Protein AF-A0A1A7YGP6-F1 (afdb_monomer)

Organism: NCBI:txid60296

Foldseek 3Di:
DDDFQCVLVVVLLVVQLVVVVSLVVLCVVQPDPDDDDALSNLSSVQSVCVVPDPDPDDDDDSVVNLVRVLVVDVVSVDNDHDHND

Structure (mmCIF, N/CA/C/O backbone):
data_AF-A0A1A7YGP6-F1
#
_entry.id   AF-A0A1A7YGP6-F1
#
loop_
_atom_site.group_PDB
_atom_site.id
_atom_site.type_symbol
_atom_site.label_atom_id
_atom_site.label_alt_id
_atom_site.label_comp_id
_atom_site.label_asym_id
_atom_site.label_entity_id
_atom_site.label_seq_id
_atom_site.pdbx_PDB_ins_code
_atom_site.Cartn_x
_atom_site.Cartn_y
_atom_site.Cartn_z
_atom_site.occupancy
_atom_site.B_iso_or_equiv
_atom_site.auth_seq_id
_atom_site.auth_comp_id
_atom_site.auth_asym_id
_atom_site.auth_atom_id
_atom_site.pdbx_PDB_model_num
ATOM 1 N N . VAL A 1 1 ? -1.880 2.383 -9.749 1.00 83.62 1 VAL A N 1
ATOM 2 C CA . VAL A 1 1 ? -1.007 2.990 -10.790 1.00 83.62 1 VAL A CA 1
ATOM 3 C C . VAL A 1 1 ? 0.202 2.089 -10.971 1.00 83.62 1 VAL A C 1
ATOM 5 O O . VAL A 1 1 ? 0.714 1.611 -9.966 1.00 83.62 1 VAL A O 1
ATOM 8 N N . ASN A 1 2 ? 0.607 1.805 -12.208 1.00 82.38 2 ASN A N 1
ATOM 9 C CA . ASN A 1 2 ? 1.819 1.037 -12.506 1.00 82.38 2 ASN A CA 1
ATOM 10 C C . ASN A 1 2 ? 3.023 1.997 -12.583 1.00 82.38 2 ASN A C 1
ATOM 12 O O . ASN A 1 2 ? 2.911 3.042 -13.219 1.00 82.38 2 ASN A O 1
ATOM 16 N N . PHE A 1 3 ? 4.133 1.670 -11.918 1.00 83.12 3 PHE A N 1
ATOM 17 C CA . PHE A 1 3 ? 5.348 2.493 -11.843 1.00 83.12 3 PHE A CA 1
ATOM 18 C C . PHE A 1 3 ? 6.537 1.832 -12.557 1.00 83.12 3 PHE A C 1
ATOM 20 O O . PHE A 1 3 ? 7.614 1.681 -11.977 1.00 83.12 3 PHE A O 1
ATOM 27 N N . GLY A 1 4 ? 6.321 1.436 -13.814 1.00 81.06 4 GLY A N 1
ATOM 28 C CA . GLY A 1 4 ? 7.293 0.698 -14.625 1.00 81.06 4 GLY A CA 1
ATOM 29 C C . GLY A 1 4 ? 7.342 -0.773 -14.219 1.00 81.06 4 GLY A C 1
ATOM 30 O O . GLY A 1 4 ? 8.011 -1.120 -13.253 1.00 81.06 4 GLY A O 1
ATOM 31 N N . ASN A 1 5 ? 6.598 -1.615 -14.941 1.00 87.19 5 ASN A N 1
ATOM 32 C CA . ASN A 1 5 ? 6.522 -3.066 -14.731 1.00 87.19 5 ASN A CA 1
ATOM 33 C C . ASN A 1 5 ? 6.207 -3.511 -13.289 1.00 87.19 5 ASN A C 1
ATOM 35 O O . ASN A 1 5 ? 6.555 -4.607 -12.885 1.00 87.19 5 ASN A O 1
ATOM 39 N N . THR A 1 6 ? 5.481 -2.708 -12.501 1.00 91.44 6 THR A N 1
ATOM 40 C CA . THR A 1 6 ? 5.081 -3.052 -11.120 1.00 91.44 6 THR A CA 1
ATOM 41 C C . THR A 1 6 ? 3.699 -3.710 -11.039 1.00 91.44 6 THR A C 1
ATOM 43 O O . THR A 1 6 ? 3.047 -3.669 -9.991 1.00 91.44 6 THR A O 1
ATOM 46 N N . CYS A 1 7 ? 3.177 -4.251 -12.147 1.00 92.81 7 CYS A N 1
ATOM 47 C CA . CYS A 1 7 ? 1.852 -4.876 -12.167 1.00 92.81 7 CYS A CA 1
ATOM 48 C C . CYS A 1 7 ? 1.808 -6.181 -11.361 1.00 92.81 7 CYS A C 1
ATOM 50 O O . CYS A 1 7 ? 0.787 -6.427 -10.720 1.00 92.81 7 CYS A O 1
ATOM 52 N N . TYR A 1 8 ? 2.917 -6.932 -11.304 1.00 93.94 8 TYR A N 1
ATOM 53 C CA . TYR A 1 8 ? 3.070 -8.106 -10.436 1.00 93.94 8 TYR A CA 1
ATOM 54 C C . TYR A 1 8 ? 2.733 -7.735 -8.983 1.00 93.94 8 TYR A C 1
ATOM 56 O O . TYR A 1 8 ? 1.779 -8.249 -8.403 1.00 93.94 8 TYR A O 1
ATOM 64 N N . CYS A 1 9 ? 3.387 -6.697 -8.458 1.00 93.06 9 CYS A N 1
ATOM 65 C CA . CYS A 1 9 ? 3.174 -6.198 -7.107 1.00 93.06 9 CYS A CA 1
ATOM 66 C C . CYS A 1 9 ? 1.743 -5.676 -6.902 1.00 93.06 9 CYS A C 1
ATOM 68 O O . CYS A 1 9 ? 1.093 -6.003 -5.911 1.00 93.06 9 CYS A O 1
ATOM 70 N N . ASN A 1 10 ? 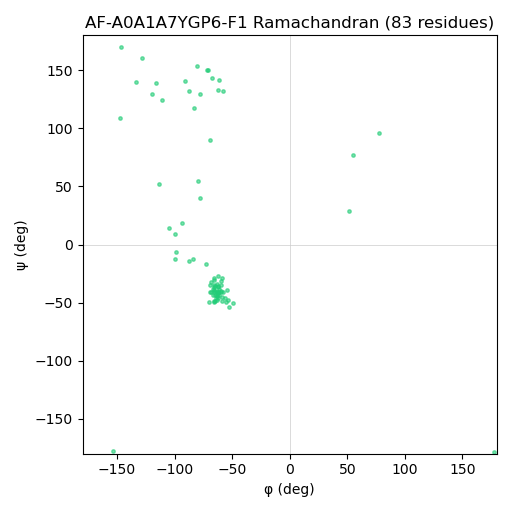1.210 -4.905 -7.857 1.00 93.94 10 ASN A N 1
ATOM 71 C CA . ASN A 1 10 ? -0.155 -4.382 -7.765 1.00 93.94 10 ASN A CA 1
ATOM 72 C C . ASN A 1 10 ? -1.203 -5.503 -7.673 1.00 93.94 10 ASN A C 1
ATOM 74 O O . ASN A 1 10 ? -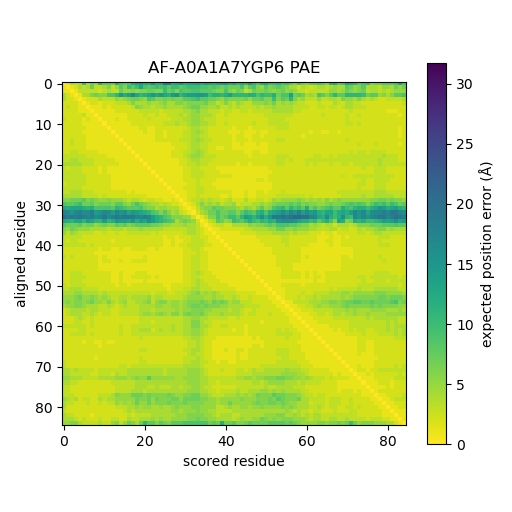2.154 -5.370 -6.904 1.00 93.94 10 ASN A O 1
ATOM 78 N N . SER A 1 11 ? -1.039 -6.585 -8.440 1.00 95.06 11 SER A N 1
ATOM 79 C CA . SER A 1 11 ? -1.972 -7.717 -8.437 1.00 95.06 11 SER A CA 1
ATOM 80 C C . SER A 1 11 ? -1.962 -8.468 -7.101 1.00 95.06 11 SER A C 1
ATOM 82 O O . SER A 1 11 ? -3.026 -8.696 -6.523 1.00 95.06 11 SER A O 1
ATOM 84 N N . VAL A 1 12 ? -0.775 -8.720 -6.538 1.00 96.38 12 VAL A N 1
ATOM 85 C CA . VAL A 1 12 ? -0.606 -9.337 -5.214 1.00 96.38 12 VAL A CA 1
ATOM 86 C C . VAL A 1 12 ? -1.192 -8.449 -4.116 1.00 96.38 12 VAL A C 1
ATOM 88 O O . VAL A 1 12 ? -1.921 -8.932 -3.254 1.00 96.38 12 VAL A O 1
ATOM 91 N N . LEU A 1 13 ? -0.954 -7.133 -4.164 1.00 96.81 13 LEU A N 1
ATOM 92 C CA . LEU A 1 13 ? -1.524 -6.187 -3.198 1.00 96.81 13 LEU A CA 1
ATOM 93 C C . LEU A 1 13 ? -3.059 -6.202 -3.205 1.00 96.81 13 LEU A C 1
ATOM 95 O O . LEU A 1 13 ? -3.667 -6.131 -2.137 1.00 96.81 13 LEU A O 1
ATOM 99 N N . GLN A 1 14 ? -3.686 -6.304 -4.382 1.00 96.88 14 GLN A N 1
ATOM 100 C CA . GLN A 1 14 ? -5.141 -6.448 -4.482 1.00 96.88 14 GLN A CA 1
ATOM 101 C C . GLN A 1 14 ? -5.602 -7.782 -3.888 1.00 96.88 14 GLN A C 1
ATOM 103 O O . GLN A 1 14 ? -6.490 -7.780 -3.037 1.00 96.88 14 GLN A O 1
ATOM 108 N N . ALA A 1 15 ? -4.970 -8.898 -4.263 1.00 97.50 15 ALA A N 1
ATOM 109 C CA . ALA A 1 15 ? -5.306 -10.216 -3.724 1.00 97.50 15 ALA A CA 1
ATOM 110 C C . ALA A 1 15 ? -5.234 -10.231 -2.185 1.00 97.50 15 ALA A C 1
ATOM 112 O O . ALA A 1 15 ? -6.206 -10.581 -1.515 1.00 97.50 15 ALA A O 1
ATOM 113 N N . LEU A 1 16 ? -4.133 -9.731 -1.617 1.00 97.25 16 LEU A N 1
ATOM 114 C CA . LEU A 1 16 ? -3.943 -9.616 -0.171 1.00 97.25 16 LEU A CA 1
ATOM 115 C C . LEU A 1 16 ? -4.965 -8.689 0.499 1.00 97.25 16 LEU A C 1
ATOM 117 O O . LEU A 1 16 ? -5.409 -8.971 1.611 1.00 97.25 16 LEU A O 1
ATOM 121 N N . TYR A 1 17 ? -5.365 -7.593 -0.150 1.00 97.81 17 TYR A N 1
ATOM 122 C CA . TYR A 1 17 ? -6.375 -6.688 0.404 1.00 97.81 17 TYR A CA 1
ATOM 123 C C . TYR A 1 17 ? -7.754 -7.356 0.517 1.00 97.81 17 TYR A C 1
ATOM 125 O O . TYR A 1 17 ? -8.496 -7.092 1.466 1.00 97.81 17 TYR A O 1
ATOM 133 N N . PHE A 1 18 ? -8.107 -8.237 -0.422 1.00 97.75 18 PHE A N 1
ATOM 134 C CA . PHE A 1 18 ? -9.379 -8.965 -0.388 1.00 97.75 18 PHE A CA 1
ATOM 135 C C . PHE A 1 18 ? -9.345 -10.231 0.482 1.00 97.75 18 PHE A C 1
ATOM 137 O O . PHE A 1 18 ? -10.406 -10.723 0.877 1.00 97.75 18 PHE A O 1
ATOM 144 N N . CYS A 1 19 ? -8.163 -10.687 0.903 1.00 98.19 19 CYS A N 1
ATOM 145 C CA . CYS A 1 19 ? -8.011 -11.657 1.986 1.00 98.19 19 CYS A CA 1
ATOM 146 C C . CYS A 1 19 ? -8.396 -11.019 3.334 1.00 98.19 19 CYS A C 1
ATOM 148 O O . CYS A 1 19 ? -7.559 -10.445 4.033 1.00 98.19 19 CYS A O 1
ATOM 150 N N . ARG A 1 20 ? -9.680 -11.121 3.718 1.00 97.69 20 ARG A N 1
ATOM 151 C CA . ARG A 1 20 ? -10.237 -10.429 4.902 1.00 97.69 20 ARG A CA 1
ATOM 152 C C . ARG A 1 20 ? -9.408 -10.592 6.186 1.00 97.69 20 ARG A C 1
ATOM 154 O O . ARG A 1 20 ? -9.079 -9.552 6.759 1.00 97.69 20 ARG A O 1
ATOM 161 N N . PRO A 1 21 ? -9.003 -11.810 6.610 1.00 98.25 21 PRO A N 1
ATOM 162 C CA . PRO A 1 21 ? -8.242 -11.967 7.851 1.00 98.25 21 PRO A CA 1
ATOM 163 C C . PRO A 1 21 ? -6.897 -11.234 7.804 1.00 98.25 21 PRO A C 1
ATOM 165 O O . PRO A 1 21 ? -6.485 -10.610 8.780 1.00 98.25 21 PRO A O 1
ATOM 168 N N . PHE A 1 22 ? -6.229 -11.258 6.648 1.00 98.31 22 PHE A N 1
ATOM 169 C CA . PHE A 1 22 ? -4.966 -10.555 6.447 1.00 98.31 22 PHE A CA 1
ATOM 170 C C . PHE A 1 22 ? -5.163 -9.038 6.517 1.00 98.31 22 PHE A C 1
ATOM 172 O O . PHE A 1 22 ? -4.485 -8.359 7.289 1.00 98.31 22 PHE A O 1
ATOM 179 N N . ARG A 1 23 ? -6.145 -8.504 5.778 1.00 98.38 23 ARG A N 1
ATOM 180 C CA . ARG A 1 23 ? -6.46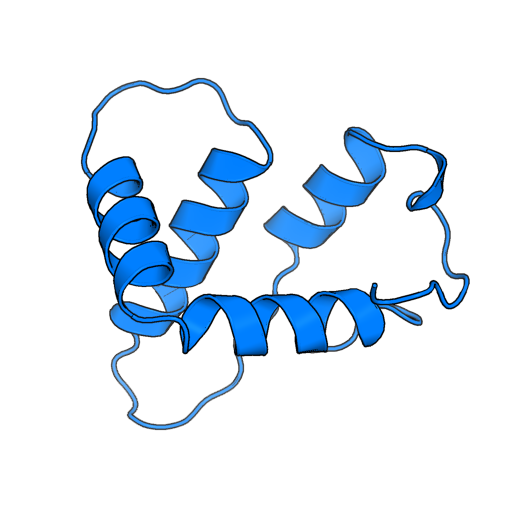9 -7.071 5.785 1.00 98.38 23 ARG A CA 1
ATOM 181 C C . ARG A 1 23 ? -6.770 -6.558 7.191 1.00 98.38 23 ARG A C 1
ATOM 183 O O . ARG A 1 23 ? -6.257 -5.510 7.570 1.00 98.38 23 ARG A O 1
ATOM 190 N N . GLU A 1 24 ? -7.582 -7.274 7.960 1.00 97.81 24 GLU A N 1
ATOM 191 C CA . GLU A 1 24 ? -7.953 -6.874 9.323 1.00 97.81 24 GLU A CA 1
ATOM 192 C C . GLU A 1 24 ? -6.734 -6.793 10.245 1.00 97.81 24 GLU A C 1
ATOM 194 O O . GLU A 1 24 ? -6.572 -5.809 10.969 1.00 97.81 24 GLU A O 1
ATOM 199 N N . LYS A 1 25 ? -5.820 -7.769 10.170 1.00 97.81 25 LYS A N 1
ATOM 200 C CA . LYS A 1 25 ? -4.570 -7.742 10.943 1.00 97.81 25 LYS A CA 1
ATOM 201 C C . LYS A 1 25 ? -3.648 -6.599 10.517 1.00 97.81 25 LYS A C 1
ATOM 203 O O . LYS A 1 25 ? -3.079 -5.935 11.381 1.00 97.81 25 LYS A O 1
ATOM 208 N N . VAL A 1 26 ? -3.536 -6.327 9.216 1.00 97.56 26 VAL A N 1
ATOM 209 C CA . VAL A 1 26 ? -2.736 -5.209 8.688 1.00 97.56 26 VAL A CA 1
ATOM 210 C C . VAL A 1 26 ? -3.311 -3.851 9.113 1.00 97.56 26 VAL A C 1
ATOM 212 O O . VAL A 1 26 ? -2.556 -2.957 9.495 1.00 97.56 26 VAL A O 1
ATOM 215 N N . LEU A 1 27 ? -4.636 -3.686 9.114 1.00 96.75 27 LEU A N 1
ATOM 216 C CA . LEU A 1 27 ? -5.278 -2.461 9.601 1.00 96.75 27 LEU A CA 1
ATOM 217 C C . LEU A 1 27 ? -5.120 -2.299 11.120 1.00 96.75 27 LEU A C 1
ATOM 219 O O . LEU A 1 27 ? -4.799 -1.208 11.583 1.00 96.75 27 LEU A O 1
ATOM 223 N N . ALA A 1 28 ? -5.252 -3.376 11.898 1.00 95.38 28 ALA A N 1
ATOM 224 C CA . ALA A 1 28 ? -5.006 -3.343 13.341 1.00 95.38 28 ALA A CA 1
ATOM 225 C C . ALA A 1 28 ? -3.545 -2.985 13.675 1.00 95.38 28 ALA A C 1
ATOM 227 O O . ALA A 1 28 ? -3.278 -2.262 14.635 1.00 95.38 28 ALA A O 1
ATOM 228 N N . TYR A 1 29 ? -2.592 -3.440 12.855 1.00 94.75 29 TYR A N 1
ATOM 229 C CA . TYR A 1 29 ? -1.176 -3.099 12.992 1.00 94.75 29 TYR A CA 1
ATOM 230 C C . TYR A 1 29 ? -0.923 -1.586 12.886 1.00 94.75 29 TYR A C 1
ATOM 232 O O . TYR A 1 29 ? -0.064 -1.057 13.592 1.00 94.75 29 TYR A O 1
ATOM 240 N N . LYS A 1 30 ? -1.694 -0.869 12.053 1.00 90.62 30 LYS A N 1
ATOM 241 C CA . LYS A 1 30 ? -1.549 0.582 11.845 1.00 90.62 30 LYS A CA 1
ATOM 242 C C . LYS A 1 30 ? -1.877 1.422 13.086 1.00 90.62 30 LYS A C 1
ATOM 244 O O . LYS A 1 30 ? -1.327 2.511 13.236 1.00 90.62 30 LYS A O 1
ATOM 249 N N . VAL A 1 31 ? -2.762 0.936 13.956 1.00 86.69 31 VAL A N 1
ATOM 250 C CA . VAL A 1 31 ? -3.269 1.676 15.129 1.00 86.69 31 VAL A CA 1
ATOM 251 C C . VAL A 1 31 ? -2.216 1.794 16.242 1.00 86.69 31 VAL A C 1
ATOM 253 O O . VAL A 1 31 ? -2.326 2.644 17.122 1.00 86.69 31 VAL A O 1
ATOM 256 N N . GLN A 1 32 ? -1.160 0.979 16.206 1.00 83.62 32 GLN A N 1
ATOM 257 C CA . GLN A 1 32 ? -0.154 0.946 17.264 1.00 83.62 32 GLN A CA 1
ATOM 258 C C . GLN A 1 32 ? 0.828 2.134 17.166 1.00 83.62 32 GLN A C 1
ATOM 260 O O . GLN A 1 32 ? 1.406 2.363 16.098 1.00 83.62 32 GLN A O 1
ATOM 265 N N . PRO A 1 33 ? 1.064 2.889 18.257 1.00 79.19 33 PRO A N 1
ATOM 266 C CA . PRO A 1 33 ? 1.959 4.044 18.242 1.00 79.19 33 PRO A CA 1
ATOM 267 C C . PRO A 1 33 ? 3.440 3.639 18.132 1.00 79.19 33 PRO A C 1
ATOM 269 O O . PRO A 1 33 ? 3.856 2.603 18.641 1.00 79.19 33 PRO A O 1
ATOM 272 N N . ARG A 1 34 ? 4.246 4.514 17.506 1.00 65.69 34 ARG A N 1
ATOM 273 C CA . ARG A 1 34 ? 5.723 4.454 17.417 1.00 65.69 34 ARG A CA 1
ATOM 274 C C . ARG A 1 34 ? 6.297 3.148 16.845 1.00 65.69 34 ARG A C 1
ATOM 276 O O . ARG A 1 34 ? 6.906 2.354 17.557 1.00 65.69 34 ARG A O 1
ATOM 283 N N . ARG A 1 35 ? 6.228 2.985 15.521 1.00 79.88 35 ARG A N 1
ATOM 284 C CA . ARG A 1 35 ? 7.029 1.981 14.803 1.00 79.88 35 ARG A CA 1
ATOM 285 C C . ARG A 1 35 ? 8.003 2.637 13.836 1.00 79.88 35 ARG A C 1
ATOM 287 O O . ARG A 1 35 ? 7.656 3.601 13.158 1.00 79.88 35 ARG A O 1
ATOM 294 N N . LYS A 1 36 ? 9.222 2.097 13.783 1.00 88.00 36 LYS A N 1
ATOM 295 C CA . LYS A 1 36 ? 10.199 2.429 12.742 1.00 88.00 36 LYS A CA 1
ATOM 296 C C . LYS A 1 36 ? 9.618 2.022 11.389 1.00 88.00 36 LYS A C 1
ATOM 298 O O . LYS A 1 36 ? 8.956 0.990 11.289 1.00 88.00 36 LYS A O 1
ATOM 303 N N . GLU A 1 37 ? 9.864 2.835 10.370 1.00 90.50 37 GLU A N 1
ATOM 304 C CA . GLU A 1 37 ? 9.427 2.539 9.009 1.00 90.50 37 GLU A CA 1
ATOM 305 C C . GLU A 1 37 ? 10.002 1.191 8.539 1.00 90.50 37 GLU A C 1
ATOM 307 O O . GLU A 1 37 ? 11.203 0.943 8.687 1.00 90.50 37 GLU A O 1
ATOM 312 N N . SER A 1 38 ? 9.145 0.348 7.968 1.00 94.81 38 SER A N 1
ATOM 313 C CA . SER A 1 38 ? 9.418 -0.953 7.348 1.00 94.81 38 SER A CA 1
ATOM 314 C C . SER A 1 38 ? 8.465 -1.202 6.174 1.00 94.81 38 SER A C 1
ATOM 316 O O . SER A 1 38 ? 7.464 -0.493 6.016 1.00 94.81 38 SER A O 1
ATOM 318 N N . LEU A 1 39 ? 8.713 -2.243 5.373 1.00 96.25 39 LEU A N 1
ATOM 319 C CA . LEU A 1 39 ? 7.769 -2.652 4.327 1.00 96.25 39 LEU A CA 1
ATOM 320 C C . LEU A 1 39 ? 6.354 -2.907 4.878 1.00 96.25 39 LEU A C 1
ATOM 322 O O . LEU A 1 39 ? 5.368 -2.472 4.281 1.00 96.25 39 LEU A O 1
ATOM 326 N N . LEU A 1 40 ? 6.246 -3.519 6.064 1.00 96.38 40 LEU A N 1
ATOM 327 C CA . LEU A 1 40 ? 4.962 -3.761 6.729 1.00 96.38 40 LEU A CA 1
ATOM 328 C C . LEU A 1 40 ? 4.259 -2.460 7.145 1.00 96.38 40 LEU A C 1
ATOM 330 O O . LEU A 1 40 ? 3.043 -2.356 6.987 1.00 96.38 40 LEU A O 1
ATOM 334 N N . THR A 1 41 ? 4.981 -1.444 7.638 1.00 95.88 41 THR A N 1
ATOM 335 C CA . THR A 1 41 ? 4.343 -0.149 7.940 1.00 95.88 41 THR A CA 1
ATOM 336 C C . THR A 1 41 ? 3.855 0.539 6.666 1.00 95.88 41 THR A C 1
ATOM 338 O O . THR A 1 41 ? 2.758 1.089 6.663 1.00 95.88 41 THR A O 1
ATOM 341 N N . CYS A 1 42 ? 4.613 0.455 5.564 1.00 96.62 42 CYS A N 1
ATOM 342 C CA . CYS A 1 42 ? 4.188 1.006 4.275 1.00 96.62 42 CYS A CA 1
ATOM 343 C C . CYS A 1 42 ? 2.962 0.273 3.707 1.00 96.62 42 CYS A C 1
ATOM 345 O O . CYS A 1 42 ? 2.087 0.911 3.120 1.00 96.62 42 CYS A O 1
ATOM 347 N N . LEU A 1 43 ? 2.874 -1.048 3.900 1.00 97.75 43 LEU A N 1
ATOM 348 C CA . LEU A 1 43 ? 1.698 -1.838 3.534 1.00 97.75 43 LEU A CA 1
ATOM 349 C C . LEU A 1 43 ? 0.475 -1.424 4.357 1.00 97.75 43 LEU A C 1
ATOM 351 O O . LEU A 1 43 ? -0.600 -1.208 3.801 1.00 97.75 43 LEU A O 1
A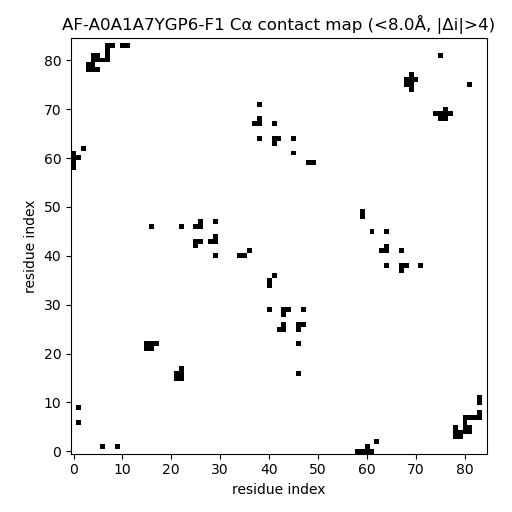TOM 355 N N . ALA A 1 44 ? 0.650 -1.269 5.670 1.00 97.19 44 ALA A N 1
ATOM 356 C CA . ALA A 1 44 ? -0.410 -0.847 6.576 1.00 97.19 44 ALA A CA 1
ATOM 357 C C . ALA A 1 44 ? -0.933 0.558 6.236 1.00 97.19 44 ALA A C 1
ATOM 359 O O . ALA A 1 44 ? -2.145 0.769 6.184 1.00 97.19 44 ALA A O 1
ATOM 360 N N . ASP A 1 45 ? -0.040 1.498 5.915 1.00 96.19 45 ASP A N 1
ATOM 361 C CA . ASP A 1 45 ? -0.406 2.836 5.440 1.00 96.19 45 ASP A CA 1
ATOM 362 C C . ASP A 1 45 ? -1.184 2.788 4.118 1.00 96.19 45 ASP A C 1
ATOM 364 O O . ASP A 1 45 ? -2.166 3.518 3.944 1.00 96.19 45 ASP A O 1
ATOM 368 N N . LEU A 1 46 ? -0.776 1.919 3.188 1.00 97.50 46 LEU A N 1
ATOM 369 C CA . LEU A 1 46 ? -1.461 1.732 1.912 1.00 97.50 46 LEU A CA 1
ATOM 370 C C . LEU A 1 46 ? -2.867 1.154 2.117 1.00 97.50 46 LEU A C 1
ATOM 372 O O . LEU A 1 46 ? -3.835 1.707 1.598 1.00 97.50 46 LEU A O 1
ATOM 376 N N . PHE A 1 47 ? -3.000 0.088 2.908 1.00 98.06 47 PHE A N 1
ATOM 377 C CA . PHE A 1 47 ? -4.289 -0.546 3.200 1.00 98.06 47 PHE A CA 1
ATOM 378 C C . PHE A 1 47 ? -5.231 0.410 3.929 1.00 98.06 47 PHE A C 1
ATOM 380 O O . PHE A 1 47 ? -6.410 0.492 3.580 1.00 98.06 47 PHE A O 1
ATOM 387 N N . ASN A 1 48 ? -4.711 1.181 4.886 1.00 96.94 48 ASN A N 1
ATOM 388 C CA . ASN A 1 48 ? -5.479 2.205 5.583 1.00 96.94 48 ASN A CA 1
ATOM 389 C C . ASN A 1 48 ? -5.946 3.311 4.625 1.00 96.94 48 ASN A C 1
ATOM 391 O O . ASN A 1 48 ? -7.095 3.738 4.694 1.00 96.94 48 ASN A O 1
ATOM 395 N N . SER A 1 49 ? -5.091 3.734 3.688 1.00 96.62 49 SER A N 1
ATOM 396 C CA . SER A 1 49 ? -5.445 4.724 2.660 1.00 96.62 49 SER A CA 1
ATOM 397 C C . SER A 1 49 ? -6.557 4.232 1.724 1.00 96.62 49 SER A C 1
ATOM 399 O O . SER A 1 49 ? -7.387 5.029 1.296 1.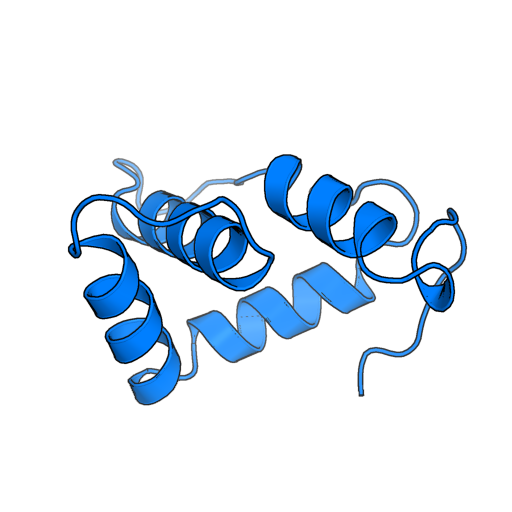00 96.62 49 SER A O 1
ATOM 401 N N . ILE A 1 50 ? -6.600 2.929 1.418 1.00 96.56 50 ILE A N 1
ATOM 402 C CA . ILE A 1 50 ? -7.703 2.311 0.659 1.00 96.56 50 ILE A CA 1
ATOM 403 C C . ILE A 1 50 ? -8.978 2.273 1.512 1.00 96.56 50 ILE A C 1
ATOM 405 O O . ILE A 1 50 ? -10.033 2.705 1.055 1.00 96.56 50 ILE A O 1
ATOM 409 N N . ALA A 1 51 ? -8.884 1.793 2.755 1.00 96.62 51 ALA A N 1
ATOM 410 C CA . ALA A 1 51 ? -10.033 1.592 3.641 1.00 96.62 51 ALA A CA 1
ATOM 411 C C . ALA A 1 51 ? -10.731 2.897 4.066 1.00 96.62 51 ALA A C 1
ATOM 413 O O . ALA A 1 51 ? -11.934 2.898 4.304 1.00 96.62 51 ALA A O 1
ATOM 414 N N . THR A 1 52 ? -9.989 4.002 4.160 1.00 96.38 52 THR A N 1
ATOM 415 C CA . THR A 1 52 ? -10.498 5.306 4.627 1.00 96.38 52 THR A CA 1
ATOM 416 C C . THR A 1 52 ? -10.832 6.274 3.491 1.00 96.38 52 THR A C 1
ATOM 418 O O . THR A 1 52 ? -11.108 7.453 3.725 1.00 96.38 52 THR A O 1
ATOM 421 N N . GLN A 1 53 ? -10.812 5.799 2.243 1.00 96.06 53 GLN A N 1
ATOM 422 C CA . GLN A 1 53 ? -11.123 6.622 1.084 1.00 96.06 53 GLN A CA 1
ATOM 423 C C . GLN A 1 53 ? -12.571 7.139 1.144 1.00 96.06 53 GLN A C 1
ATOM 425 O O . GLN A 1 53 ? -13.511 6.380 1.366 1.00 96.06 53 GLN A O 1
ATOM 430 N N . LYS A 1 54 ? -12.767 8.441 0.889 1.00 95.75 54 LYS A N 1
ATOM 431 C CA . LYS A 1 54 ? -14.101 9.075 0.938 1.00 95.75 54 LYS A CA 1
ATOM 432 C C . LYS A 1 54 ? -15.015 8.605 -0.196 1.00 95.75 54 LYS A C 1
ATOM 434 O O . LYS A 1 54 ? -16.228 8.525 -0.032 1.00 95.75 54 LYS A O 1
ATOM 439 N N . LYS A 1 55 ? -14.438 8.344 -1.373 1.00 96.19 55 LYS A N 1
ATOM 440 C CA . LYS A 1 55 ? -15.156 7.862 -2.561 1.00 96.19 55 LYS A CA 1
ATOM 441 C C . LYS A 1 55 ? -15.166 6.334 -2.586 1.00 96.19 55 LYS A C 1
ATOM 443 O O . LYS A 1 55 ? -14.141 5.714 -2.333 1.00 96.19 55 LYS A O 1
ATOM 448 N N . LYS A 1 56 ? -16.289 5.734 -2.998 1.00 93.81 56 LYS A N 1
ATOM 449 C CA . LYS A 1 56 ? -16.410 4.272 -3.173 1.00 93.81 56 LYS A CA 1
ATOM 450 C C . LYS A 1 56 ? -15.469 3.709 -4.247 1.00 93.81 56 LYS A C 1
ATOM 452 O O . LYS A 1 56 ? -15.106 2.542 -4.184 1.00 93.81 56 LYS A O 1
ATOM 457 N N . VAL A 1 57 ? -15.100 4.529 -5.233 1.00 95.56 57 VAL A N 1
ATOM 458 C CA . VAL A 1 57 ? -14.236 4.154 -6.359 1.00 95.56 57 VAL A CA 1
ATOM 459 C C . VAL A 1 57 ? -13.172 5.229 -6.558 1.00 95.56 57 VAL A C 1
ATOM 461 O O . VAL A 1 57 ? -13.448 6.426 -6.446 1.00 95.56 57 VAL A O 1
ATOM 464 N N . GLY A 1 58 ? -11.948 4.802 -6.857 1.00 94.38 58 GLY A N 1
ATOM 465 C CA . GLY A 1 58 ? -10.822 5.683 -7.129 1.00 94.38 58 GLY A CA 1
ATOM 466 C C . GLY A 1 58 ? -9.537 4.904 -7.383 1.00 94.38 58 GLY A C 1
ATOM 467 O O . GLY A 1 58 ? -9.520 3.675 -7.367 1.00 94.38 58 GLY A O 1
ATOM 468 N N . VAL A 1 59 ? -8.447 5.635 -7.603 1.00 95.06 59 VAL A N 1
ATOM 469 C CA . VAL A 1 59 ? -7.116 5.067 -7.834 1.00 95.06 59 VAL A CA 1
ATOM 470 C C . VAL A 1 59 ? -6.168 5.566 -6.750 1.00 95.06 59 VAL A C 1
ATOM 472 O O . VAL A 1 59 ? -6.062 6.769 -6.525 1.00 95.06 59 VAL A O 1
ATOM 475 N N . ILE A 1 60 ? -5.445 4.646 -6.106 1.00 95.25 60 ILE A N 1
ATOM 476 C CA . ILE A 1 60 ? -4.397 4.968 -5.131 1.00 95.25 60 ILE A CA 1
ATOM 477 C C . ILE A 1 60 ? -3.033 4.585 -5.725 1.00 95.25 60 ILE A C 1
ATOM 479 O O . ILE A 1 60 ? -2.847 3.440 -6.149 1.00 95.25 60 ILE A O 1
ATOM 483 N N . PRO A 1 61 ? -2.068 5.517 -5.810 1.00 95.31 61 PRO A N 1
ATOM 484 C CA . PRO A 1 61 ? -0.716 5.200 -6.254 1.00 95.31 61 PRO A CA 1
ATOM 485 C C . PRO A 1 61 ? 0.141 4.651 -5.089 1.00 95.31 61 PRO A C 1
ATOM 487 O O . PRO A 1 61 ? 0.422 5.404 -4.156 1.00 95.31 61 PRO A O 1
ATOM 490 N N . PRO A 1 62 ? 0.638 3.396 -5.129 1.00 95.19 62 PRO A N 1
ATOM 491 C CA . PRO A 1 62 ? 1.425 2.797 -4.037 1.00 95.19 62 PRO A CA 1
ATOM 492 C C . PRO A 1 62 ? 2.898 3.266 -3.982 1.00 95.19 62 PRO A C 1
ATOM 494 O O . PRO A 1 62 ? 3.796 2.476 -3.708 1.00 95.19 62 PRO A O 1
ATOM 497 N N . LYS A 1 63 ? 3.181 4.557 -4.228 1.00 95.19 63 LYS A N 1
ATOM 498 C CA . LYS A 1 63 ? 4.555 5.092 -4.387 1.00 95.19 63 LYS A CA 1
ATOM 499 C C . LYS A 1 63 ? 5.483 4.754 -3.216 1.00 95.19 63 LYS A C 1
ATOM 501 O O . LYS A 1 63 ? 6.599 4.297 -3.435 1.00 95.19 63 LYS A O 1
ATOM 506 N N . LYS A 1 64 ? 5.017 4.972 -1.979 1.00 95.62 64 LYS A N 1
ATOM 507 C CA . LYS A 1 64 ? 5.814 4.711 -0.768 1.00 95.62 64 LYS A CA 1
ATOM 508 C C . LYS A 1 64 ? 6.128 3.227 -0.600 1.00 95.62 64 LYS A C 1
ATOM 510 O O . LYS A 1 64 ? 7.264 2.884 -0.309 1.00 95.62 64 LYS A O 1
ATOM 515 N N . PHE A 1 65 ? 5.141 2.362 -0.835 1.00 96.88 65 PHE A N 1
ATOM 516 C CA . PHE A 1 65 ? 5.328 0.917 -0.746 1.00 96.88 65 PHE A CA 1
ATOM 517 C C . PHE A 1 65 ? 6.335 0.415 -1.787 1.00 96.88 65 PHE A C 1
ATOM 519 O O . PHE A 1 65 ? 7.271 -0.283 -1.424 1.00 96.88 65 PHE A O 1
ATOM 526 N N . ILE A 1 66 ? 6.202 0.836 -3.051 1.00 96.00 66 ILE A N 1
ATOM 527 C CA . ILE A 1 66 ? 7.133 0.444 -4.122 1.00 96.00 66 ILE A CA 1
ATOM 528 C C . ILE A 1 66 ? 8.552 0.945 -3.838 1.00 96.00 66 ILE A C 1
ATOM 530 O O . ILE A 1 66 ? 9.499 0.176 -3.947 1.00 96.00 66 ILE A O 1
ATOM 534 N N . SER A 1 67 ? 8.705 2.208 -3.428 1.00 95.75 67 SER A N 1
ATOM 535 C CA . SER A 1 67 ? 10.013 2.757 -3.047 1.00 95.75 67 SER A CA 1
ATOM 536 C C . SER A 1 67 ? 10.652 1.950 -1.913 1.00 95.75 67 SER A C 1
ATOM 538 O O . SER A 1 67 ? 11.838 1.626 -1.960 1.00 95.75 67 SER A O 1
ATOM 540 N N . ARG A 1 68 ? 9.848 1.546 -0.92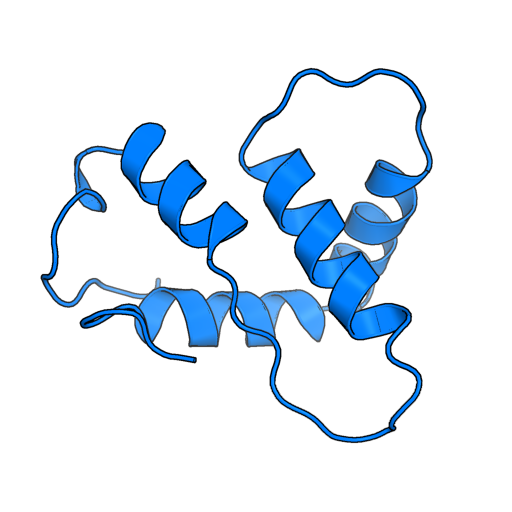1 1.00 96.69 68 ARG A N 1
ATOM 541 C CA . ARG A 1 68 ? 10.335 0.734 0.188 1.00 96.69 68 ARG A CA 1
ATOM 542 C C . ARG A 1 68 ? 10.705 -0.689 -0.224 1.00 96.69 68 ARG A C 1
ATOM 544 O O . ARG A 1 68 ? 11.733 -1.171 0.229 1.00 96.69 68 ARG A O 1
ATOM 551 N N . LEU A 1 69 ? 9.904 -1.324 -1.081 1.00 95.88 69 LEU A N 1
ATOM 552 C CA . LEU A 1 69 ? 10.171 -2.659 -1.622 1.00 95.88 69 LEU A CA 1
ATOM 553 C C . LEU A 1 69 ? 11.508 -2.697 -2.365 1.00 95.88 69 LEU A C 1
ATOM 555 O O . LEU A 1 69 ? 12.326 -3.562 -2.081 1.00 95.88 69 LEU A O 1
ATOM 559 N N . ARG A 1 70 ? 11.738 -1.725 -3.256 1.00 95.00 70 ARG A N 1
ATOM 560 C CA . ARG A 1 70 ? 13.000 -1.582 -3.994 1.00 95.00 70 ARG A CA 1
ATOM 561 C C . ARG A 1 70 ? 14.188 -1.407 -3.051 1.00 95.00 70 ARG A C 1
ATOM 563 O O . ARG A 1 70 ? 15.183 -2.101 -3.170 1.00 95.00 70 ARG A O 1
ATOM 570 N N . LYS A 1 71 ? 14.043 -0.547 -2.039 1.00 95.75 71 LYS A N 1
ATOM 571 C CA . LYS A 1 71 ? 15.097 -0.313 -1.044 1.00 95.75 71 LYS A CA 1
ATOM 572 C C . LYS A 1 71 ? 15.418 -1.540 -0.178 1.00 95.75 71 LYS A C 1
ATOM 574 O O . LYS A 1 71 ? 16.556 -1.683 0.250 1.00 95.75 71 LYS A O 1
ATOM 579 N N . GLU A 1 72 ? 14.422 -2.357 0.167 1.00 95.12 72 GLU A N 1
ATOM 580 C CA . GLU A 1 72 ? 14.613 -3.526 1.041 1.00 95.12 72 GLU A CA 1
ATOM 581 C C . GLU A 1 72 ? 15.007 -4.800 0.278 1.00 95.12 72 GLU A C 1
ATOM 583 O O . GLU A 1 72 ? 15.452 -5.754 0.912 1.00 95.12 72 GLU A O 1
ATOM 588 N N . ASN A 1 73 ? 14.858 -4.840 -1.050 1.00 94.44 73 ASN A N 1
ATOM 589 C CA . ASN A 1 73 ? 15.184 -6.016 -1.847 1.00 94.44 73 ASN A CA 1
ATOM 590 C C . ASN A 1 73 ? 15.704 -5.639 -3.244 1.00 94.44 73 ASN A C 1
ATOM 592 O O . ASN A 1 73 ? 14.935 -5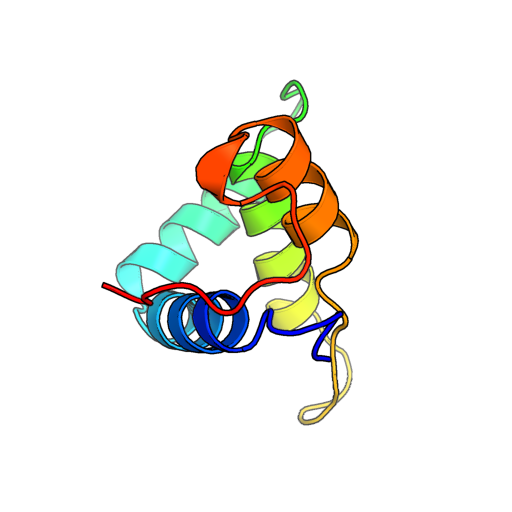.249 -4.126 1.00 94.44 73 ASN A O 1
ATOM 596 N N . GLU A 1 74 ? 17.005 -5.848 -3.447 1.00 94.38 74 GLU A N 1
ATOM 597 C CA . GLU A 1 74 ? 17.726 -5.562 -4.693 1.00 94.38 74 GLU A CA 1
ATOM 598 C C . GLU A 1 74 ? 17.160 -6.317 -5.909 1.00 94.38 74 GLU A C 1
ATOM 600 O O . GLU A 1 74 ? 17.191 -5.791 -7.021 1.00 94.38 74 GLU A O 1
ATOM 605 N N . LEU A 1 75 ? 16.554 -7.501 -5.718 1.00 94.50 75 LEU A N 1
ATOM 606 C CA . LEU A 1 75 ? 15.898 -8.246 -6.808 1.00 94.50 75 LEU A CA 1
ATOM 607 C C . LEU A 1 75 ? 14.770 -7.435 -7.457 1.00 94.50 75 LEU A C 1
ATOM 609 O O . LEU A 1 75 ? 14.509 -7.560 -8.654 1.00 94.50 75 LEU A O 1
ATOM 613 N N . PHE A 1 76 ? 14.115 -6.582 -6.668 1.00 94.19 76 PHE A N 1
ATOM 614 C CA . PHE A 1 76 ? 13.028 -5.723 -7.117 1.00 94.19 76 PHE A CA 1
ATOM 615 C C . PHE A 1 76 ? 13.484 -4.290 -7.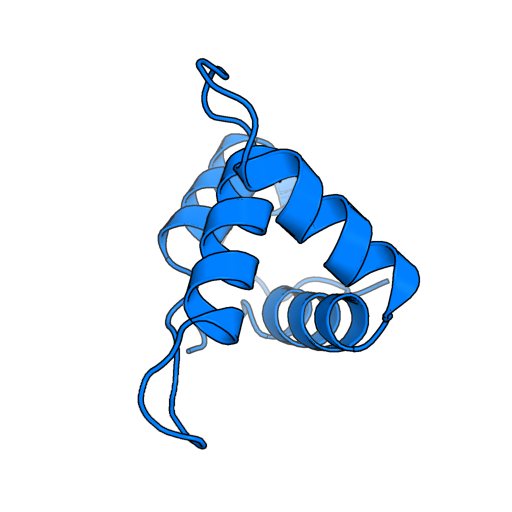426 1.00 94.19 76 PHE A C 1
ATOM 617 O O . PHE A 1 76 ? 12.676 -3.518 -7.951 1.00 94.19 76 PHE A O 1
ATOM 624 N N . ASP A 1 77 ? 14.746 -3.923 -7.154 1.00 95.19 77 ASP A N 1
ATOM 625 C CA . ASP A 1 77 ? 15.309 -2.582 -7.392 1.00 95.19 77 ASP A CA 1
ATOM 626 C C . ASP A 1 77 ? 15.702 -2.348 -8.857 1.00 95.19 77 ASP A C 1
ATOM 628 O O . ASP A 1 77 ? 16.833 -2.040 -9.224 1.00 95.19 77 ASP A O 1
ATOM 632 N N . ASN A 1 78 ? 14.739 -2.554 -9.742 1.00 93.12 78 ASN A N 1
ATOM 633 C CA . ASN A 1 78 ? 14.883 -2.329 -11.168 1.00 93.12 78 ASN A CA 1
ATOM 634 C C . ASN A 1 78 ? 13.511 -2.018 -11.787 1.00 93.12 78 ASN A C 1
ATOM 636 O O . ASN A 1 78 ? 12.483 -1.909 -11.108 1.00 93.12 78 ASN A O 1
ATOM 640 N N . TYR A 1 79 ? 13.511 -1.836 -13.105 1.00 91.94 79 TYR A N 1
ATOM 641 C CA . TYR A 1 79 ? 12.312 -1.583 -13.903 1.00 91.94 79 TYR A CA 1
ATOM 642 C C . TYR A 1 79 ? 11.870 -2.817 -14.702 1.00 91.94 79 TYR A C 1
ATOM 644 O O . TYR A 1 79 ? 11.070 -2.688 -15.629 1.00 91.94 79 TYR A O 1
ATOM 652 N N . MET A 1 80 ? 12.388 -4.006 -14.382 1.00 93.44 80 MET A N 1
ATOM 653 C CA . MET A 1 80 ? 12.027 -5.244 -15.069 1.00 93.44 80 MET A CA 1
ATOM 654 C C . MET A 1 80 ? 10.699 -5.787 -14.544 1.00 93.44 80 MET A C 1
ATOM 656 O O . MET A 1 80 ? 10.296 -5.532 -13.408 1.00 93.44 80 MET A O 1
ATOM 660 N N . GLN A 1 81 ? 10.012 -6.543 -15.396 1.00 92.12 81 GLN A N 1
ATOM 661 C CA . GLN A 1 81 ? 8.880 -7.356 -14.973 1.00 92.12 81 GLN A CA 1
ATOM 662 C C . GLN A 1 81 ? 9.374 -8.484 -14.063 1.00 92.12 81 GLN A C 1
ATOM 664 O O . GLN A 1 81 ? 10.450 -9.031 -14.292 1.00 92.12 81 GLN A O 1
ATOM 669 N N . GLN A 1 82 ? 8.583 -8.813 -13.046 1.00 94.38 82 GLN A N 1
ATOM 670 C CA . GLN A 1 82 ? 8.902 -9.840 -12.057 1.00 94.38 82 GLN A CA 1
ATOM 671 C C . GLN A 1 82 ? 7.741 -10.818 -11.921 1.00 94.38 82 GLN A C 1
ATOM 673 O O . GLN A 1 82 ? 6.608 -10.504 -12.310 1.00 94.38 82 GLN A O 1
ATOM 678 N N . ASP A 1 83 ? 8.038 -11.991 -11.373 1.00 92.75 83 ASP A N 1
ATOM 679 C CA . ASP A 1 83 ? 7.021 -12.978 -11.035 1.00 92.75 83 ASP A CA 1
ATOM 680 C C . ASP A 1 83 ? 6.179 -12.509 -9.831 1.00 92.75 83 ASP A C 1
ATOM 682 O O . ASP A 1 83 ? 6.631 -11.715 -9.001 1.00 92.75 83 ASP A O 1
ATOM 686 N N . ALA A 1 84 ? 4.917 -12.932 -9.785 1.00 93.38 84 ALA A N 1
ATOM 687 C CA . ALA A 1 84 ? 3.964 -12.542 -8.748 1.00 93.38 84 ALA A CA 1
ATOM 688 C C . ALA A 1 84 ? 3.796 -13.603 -7.645 1.00 93.38 84 ALA A C 1
ATOM 690 O O . ALA A 1 84 ? 3.171 -13.294 -6.628 1.00 93.38 84 ALA A O 1
ATOM 691 N N . HIS A 1 85 ? 4.294 -14.821 -7.864 1.00 88.75 85 HIS A N 1
ATOM 692 C CA . HIS A 1 85 ? 4.220 -15.956 -6.949 1.00 88.75 85 HIS A CA 1
ATOM 693 C C . HIS A 1 85 ? 5.429 -15.983 -6.005 1.00 88.75 85 HIS A C 1
ATOM 695 O O . HIS A 1 85 ? 5.196 -15.974 -4.776 1.00 88.75 85 HIS A O 1
#

Sequence (85 aa):
VNFGNTCYCNSVLQALYFCRPFREKVLAYKVQPRRKESLLTCLADLFNSIATQKKKVGVIPPKKFISRLRKENELFDNYMQQDAH

Solvent-accessible surface area (backbone atoms only — not comparable to full-atom values): 5169 Å² total; per-residue (Å²): 102,73,78,55,52,39,54,35,60,52,52,49,53,50,54,49,56,68,37,57,74,57,34,53,52,38,48,57,58,57,73,55,81,92,74,79,90,45,63,68,53,35,47,19,53,50,53,43,55,62,74,68,46,89,58,98,70,86,85,72,70,59,59,67,39,52,56,42,46,26,74,77,33,72,93,57,56,64,66,61,75,61,84,68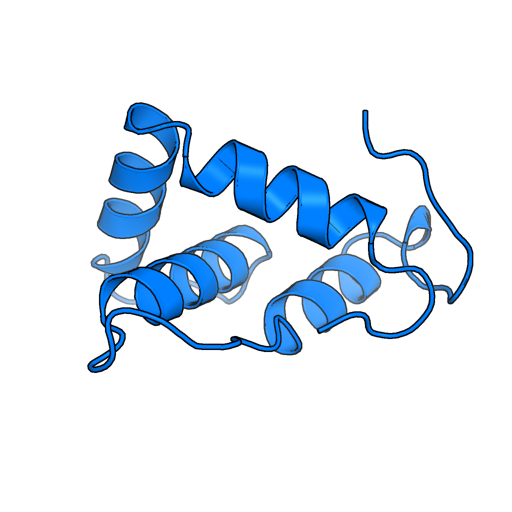,128

Radius of gyration: 13.08 Å; Cα contacts (8 Å, |Δi|>4): 67; chains: 1; bounding box: 34×25×33 Å

pLDDT: mean 93.72, std 5.36, range [65.69, 98.38]

Nearest PDB structures (foldseek):
  5k16-assembly3_B  TM=9.982E-01  e=1.414E-11  Homo sapiens
  5cvm-assembly1_A  TM=9.875E-01  e=2.619E-11  Homo sapiens
  5l8h-assembly1_A  TM=9.869E-01  e=7.023E-11  Homo sapiens
  5cvo-assembly2_E  TM=9.900E-01  e=1.770E-10  Homo sapiens
  5l8w-assembly1_A  TM=9.643E-01  e=1.565E-10  Homo sapiens

InterPro domains:
  IPR001394 Peptidase C19, ubiquitin carboxyl-terminal hydrolase [PF00443] (1-85)
  IPR028889 Ubiquitin specific protease UPS, catalytic domain [PS50235] (1-85)
  IPR038765 Papain-like cysteine peptidase superfamily [SSF54001] (1-85)
  IPR050164 Ubiquitin carboxyl-terminal hydrolases [PTHR24006] (1-85)

Mean predicted aligned error: 3.29 Å

Secondary structure (DSSP, 8-state):
--SSS-HHHHHHHHHHHH-HHHHHHHHHHHTSS-----HHHHHHHHHHHHHT-SSSS-----HHHHHHHHHH-GGGSSSS-----